Protein AF-A0A9E1XDL1-F1 (afdb_monomer_lite)

Str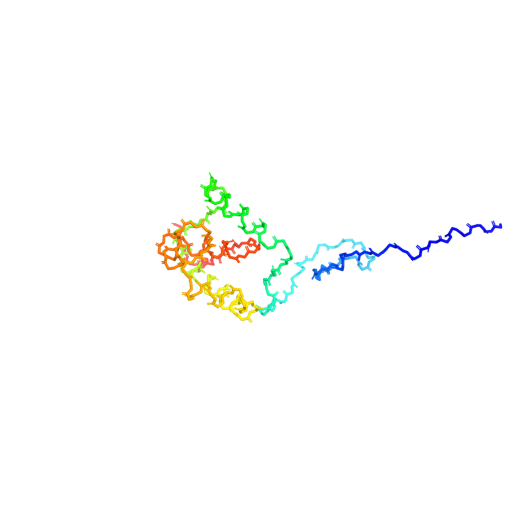ucture (mmCIF, N/CA/C/O backbone):
data_AF-A0A9E1XDL1-F1
#
_entry.id   AF-A0A9E1XDL1-F1
#
loop_
_atom_site.group_PDB
_atom_site.id
_atom_site.type_symbol
_atom_site.label_atom_id
_atom_site.label_alt_id
_atom_site.label_comp_id
_atom_site.label_asym_id
_atom_site.label_entity_id
_atom_site.label_seq_id
_atom_site.pdbx_PDB_ins_code
_atom_site.Cartn_x
_atom_site.Cartn_y
_atom_site.Cartn_z
_atom_site.occupancy
_atom_site.B_iso_or_equiv
_atom_site.auth_seq_id
_atom_site.auth_comp_id
_atom_site.auth_asym_id
_atom_site.auth_atom_id
_atom_site.pdbx_PDB_model_num
ATOM 1 N N . MET A 1 1 ? -2.626 -8.687 -61.397 1.00 35.12 1 MET A N 1
ATOM 2 C CA . MET A 1 1 ? -2.689 -7.214 -61.412 1.00 35.12 1 MET A CA 1
ATOM 3 C C . MET A 1 1 ? -3.128 -6.828 -60.012 1.00 35.12 1 MET A C 1
ATOM 5 O O . MET A 1 1 ? -4.198 -7.254 -59.605 1.00 35.12 1 MET A O 1
ATOM 9 N N . ASN A 1 2 ? -2.208 -6.250 -59.240 1.00 33.03 2 ASN A N 1
ATOM 10 C CA . ASN A 1 2 ? -2.383 -5.920 -57.826 1.00 33.03 2 ASN A CA 1
ATOM 11 C C . ASN A 1 2 ? -3.392 -4.782 -57.672 1.00 33.03 2 ASN A C 1
ATOM 13 O O . ASN A 1 2 ? -3.185 -3.734 -58.276 1.00 33.03 2 ASN A O 1
ATOM 17 N N . GLU A 1 3 ? -4.380 -4.942 -56.799 1.00 31.86 3 GLU A N 1
ATOM 18 C CA . GLU A 1 3 ? -5.026 -3.803 -56.149 1.00 31.86 3 GLU A CA 1
ATOM 19 C C . GLU A 1 3 ? -4.572 -3.793 -54.692 1.00 31.86 3 GLU A C 1
ATOM 21 O O . GLU A 1 3 ? -4.943 -4.629 -53.869 1.00 31.86 3 GLU A O 1
ATOM 26 N N . ILE A 1 4 ? -3.637 -2.883 -54.440 1.00 38.31 4 ILE A N 1
ATOM 27 C CA . ILE A 1 4 ? -3.129 -2.521 -53.127 1.00 38.31 4 ILE A CA 1
ATOM 28 C C . ILE A 1 4 ? -4.232 -1.683 -52.484 1.00 38.31 4 ILE A C 1
ATOM 30 O O . ILE A 1 4 ? -4.511 -0.579 -52.942 1.00 38.31 4 ILE A O 1
ATOM 34 N N . PHE A 1 5 ? -4.870 -2.208 -51.439 1.00 33.72 5 PHE A N 1
ATOM 35 C CA . PHE A 1 5 ? -5.639 -1.373 -50.526 1.00 33.72 5 PHE A CA 1
ATOM 36 C C . PHE A 1 5 ? -4.642 -0.500 -49.760 1.00 33.72 5 PHE A C 1
ATOM 38 O O . PHE A 1 5 ? -3.893 -0.993 -48.915 1.00 33.72 5 PHE A O 1
ATOM 45 N N . GLU A 1 6 ? -4.595 0.785 -50.106 1.00 32.31 6 GLU A N 1
ATOM 46 C CA . GLU A 1 6 ? -3.907 1.809 -49.327 1.00 32.31 6 GLU A CA 1
ATOM 47 C C . GLU A 1 6 ? -4.502 1.838 -47.916 1.00 32.31 6 GLU A C 1
ATOM 49 O O . GLU A 1 6 ? -5.644 2.240 -47.697 1.00 32.31 6 GLU A O 1
ATOM 54 N N . VAL A 1 7 ? -3.712 1.389 -46.941 1.00 37.12 7 VAL A N 1
ATOM 55 C CA . VAL A 1 7 ? -3.970 1.651 -45.527 1.00 37.12 7 VAL A CA 1
ATOM 56 C C . VAL A 1 7 ? -3.614 3.114 -45.297 1.00 37.12 7 VAL A C 1
ATOM 58 O O . VAL A 1 7 ? -2.458 3.460 -45.074 1.00 37.12 7 VAL A O 1
ATOM 61 N N . THR A 1 8 ? -4.610 3.988 -45.412 1.00 33.41 8 THR A N 1
ATOM 62 C CA . THR A 1 8 ? -4.493 5.398 -45.043 1.00 33.41 8 THR A CA 1
ATOM 63 C C . THR A 1 8 ? -4.080 5.514 -43.575 1.00 33.41 8 THR A C 1
ATOM 65 O O . THR A 1 8 ? -4.806 5.085 -42.675 1.00 33.41 8 THR A O 1
ATOM 68 N N . GLU A 1 9 ? -2.900 6.095 -43.350 1.00 44.16 9 GLU A N 1
ATOM 69 C CA . GLU A 1 9 ? -2.373 6.539 -42.059 1.00 44.16 9 GLU A CA 1
ATOM 70 C C . GLU A 1 9 ? -3.350 7.509 -41.388 1.00 44.16 9 GLU A C 1
ATOM 72 O O . GLU A 1 9 ? -3.301 8.716 -41.613 1.00 44.16 9 GLU A O 1
ATOM 77 N N . GLN A 1 10 ? -4.271 6.993 -40.579 1.00 39.75 10 GLN A N 1
ATOM 78 C CA . GLN A 1 10 ? -5.111 7.829 -39.714 1.00 39.75 10 GLN A CA 1
ATOM 79 C C . GLN A 1 10 ? -5.709 7.064 -38.532 1.00 39.75 10 GLN A C 1
ATOM 81 O O . GLN A 1 10 ? -6.708 7.482 -37.954 1.00 39.75 10 GLN A O 1
ATOM 86 N N . ASN A 1 11 ? -5.067 5.972 -38.107 1.00 33.56 11 ASN A N 1
ATOM 87 C CA . ASN A 1 11 ? -5.344 5.403 -36.794 1.00 33.56 11 ASN A CA 1
ATOM 88 C C . ASN A 1 11 ? -4.410 6.062 -35.774 1.00 33.56 11 ASN A C 1
ATOM 90 O O . ASN A 1 11 ? -3.404 5.497 -35.348 1.00 33.56 11 ASN A O 1
ATOM 94 N N . THR A 1 12 ? -4.723 7.310 -35.429 1.00 37.81 12 THR A N 1
ATOM 95 C CA . THR A 1 12 ? -4.127 7.990 -34.281 1.00 37.81 12 THR A CA 1
ATOM 96 C C . THR A 1 12 ? -4.546 7.212 -33.041 1.00 37.81 12 THR A C 1
ATOM 98 O O . THR A 1 12 ? -5.635 7.422 -32.520 1.00 37.81 12 THR A O 1
ATOM 101 N N . PHE A 1 13 ? -3.712 6.270 -32.595 1.00 39.38 13 PHE A N 1
ATOM 102 C CA . PHE A 1 13 ? -3.849 5.619 -31.297 1.00 39.38 13 PHE A CA 1
ATOM 103 C C . PHE A 1 13 ? -3.689 6.704 -30.217 1.00 39.38 13 PHE A C 1
ATOM 105 O O . PHE A 1 13 ? -2.563 7.141 -29.981 1.00 39.38 13 PHE A O 1
ATOM 112 N N . PRO A 1 14 ? -4.760 7.176 -29.546 1.00 38.50 14 PRO A N 1
ATOM 113 C CA . PRO A 1 14 ? -4.649 8.265 -28.572 1.00 38.50 14 PRO A CA 1
ATOM 114 C C . PRO A 1 14 ? -4.096 7.773 -27.227 1.00 38.50 14 PRO A C 1
ATOM 116 O O . PRO A 1 14 ? -3.862 8.563 -26.320 1.00 38.50 14 PRO A O 1
ATOM 119 N N . TYR A 1 15 ? -3.876 6.465 -27.098 1.00 45.91 15 TYR A N 1
ATOM 120 C CA . TYR A 1 15 ? -3.255 5.830 -25.951 1.00 45.91 15 TYR A CA 1
ATOM 121 C C . TYR A 1 15 ? -1.901 5.290 -26.391 1.00 45.91 15 TYR A C 1
ATOM 123 O O . TYR A 1 15 ? -1.751 4.112 -26.714 1.00 45.91 15 TYR A O 1
ATOM 131 N N . LEU A 1 16 ? -0.901 6.170 -26.409 1.00 46.22 16 LEU A N 1
ATOM 132 C CA . LEU A 1 16 ? 0.475 5.734 -26.211 1.00 46.22 16 LEU A CA 1
ATOM 133 C C . LEU A 1 16 ? 0.444 4.909 -24.918 1.00 46.22 16 LEU A C 1
ATOM 135 O O . LEU A 1 16 ? 0.101 5.474 -23.883 1.00 46.22 16 LEU A O 1
ATOM 139 N N . MET A 1 17 ? 0.659 3.589 -24.977 1.00 49.16 17 MET A N 1
ATOM 140 C CA . MET A 1 17 ? 0.620 2.751 -23.774 1.00 49.16 17 MET A CA 1
ATOM 141 C C . MET A 1 17 ? 1.572 3.372 -22.740 1.00 49.16 17 MET A C 1
ATOM 143 O O . MET A 1 17 ? 2.780 3.353 -22.972 1.00 49.16 17 MET A O 1
ATOM 147 N N . PRO A 1 18 ? 1.075 3.951 -21.627 1.00 56.53 18 PRO A N 1
ATOM 148 C CA . PRO A 1 18 ? 1.958 4.572 -20.641 1.00 56.53 18 PRO A CA 1
ATOM 149 C C . PRO A 1 18 ? 2.740 3.501 -19.871 1.00 56.53 18 PRO A C 1
ATOM 151 O O . PRO A 1 18 ? 3.730 3.794 -19.208 1.00 56.53 18 PRO A O 1
ATOM 154 N N . PHE A 1 19 ? 2.300 2.246 -19.987 1.00 55.62 19 PHE A N 1
ATOM 155 C CA . PHE A 1 19 ? 2.957 1.090 -19.423 1.00 55.62 19 PHE A CA 1
ATOM 156 C C . PHE A 1 19 ? 4.066 0.597 -20.353 1.00 55.62 19 PHE A C 1
ATOM 158 O O . PHE A 1 19 ? 3.779 0.238 -21.501 1.00 55.62 19 PHE A O 1
ATOM 165 N N . PRO A 1 20 ? 5.306 0.449 -19.856 1.00 59.06 20 PRO A N 1
ATOM 166 C CA . PRO A 1 20 ? 6.292 -0.401 -20.496 1.00 59.06 20 PRO A CA 1
ATOM 167 C C . PRO A 1 20 ? 5.858 -1.854 -20.282 1.00 59.06 20 PRO A C 1
ATOM 169 O O . PRO A 1 20 ? 6.456 -2.582 -19.495 1.00 59.06 20 PRO A O 1
ATOM 172 N N . PHE A 1 21 ? 4.780 -2.283 -20.942 1.00 56.84 21 PHE A N 1
ATOM 173 C CA . PHE A 1 21 ? 4.427 -3.690 -20.971 1.00 56.84 21 PHE A CA 1
ATOM 174 C C . PHE A 1 21 ? 5.523 -4.369 -21.789 1.00 56.84 21 PHE A C 1
ATOM 176 O O . PHE A 1 21 ? 5.668 -4.054 -22.976 1.00 56.84 21 PHE A O 1
ATOM 183 N N . PRO A 1 22 ? 6.351 -5.247 -21.197 1.00 59.75 22 PRO A N 1
ATOM 184 C CA . PRO A 1 22 ? 7.273 -6.009 -22.004 1.00 59.75 22 PRO A CA 1
ATOM 185 C C . PRO A 1 22 ? 6.414 -6.934 -22.846 1.00 59.75 22 PRO A C 1
ATOM 187 O O . PRO A 1 22 ? 5.935 -7.943 -22.342 1.00 59.75 22 PRO A O 1
ATOM 190 N N . LEU A 1 23 ? 6.171 -6.571 -24.105 1.00 60.22 23 LEU A N 1
ATOM 191 C CA . LEU A 1 23 ? 5.557 -7.487 -25.047 1.00 60.22 23 LEU A CA 1
ATOM 192 C C . LEU A 1 23 ? 6.481 -8.708 -25.090 1.00 60.22 23 LEU A C 1
ATOM 194 O O . LEU A 1 23 ? 7.615 -8.590 -25.558 1.00 60.22 23 LEU A O 1
ATOM 198 N N . PRO A 1 24 ? 6.047 -9.873 -24.576 1.00 58.06 24 PRO A N 1
ATOM 199 C CA . PRO A 1 24 ? 6.888 -11.065 -24.533 1.00 58.06 24 PRO A CA 1
ATOM 200 C C . PRO A 1 24 ? 7.043 -11.681 -25.931 1.00 58.06 24 PRO A C 1
ATOM 202 O O . PRO A 1 24 ? 7.628 -12.747 -26.087 1.00 58.06 24 PRO A O 1
ATOM 205 N N . PHE A 1 25 ? 6.477 -11.029 -26.947 1.00 60.19 25 PHE A N 1
ATOM 206 C CA . PHE A 1 25 ? 6.438 -11.477 -28.320 1.00 60.19 25 PHE A CA 1
ATOM 207 C C . PHE A 1 25 ? 7.722 -11.051 -29.029 1.00 60.19 25 PHE A C 1
ATOM 209 O O . PHE 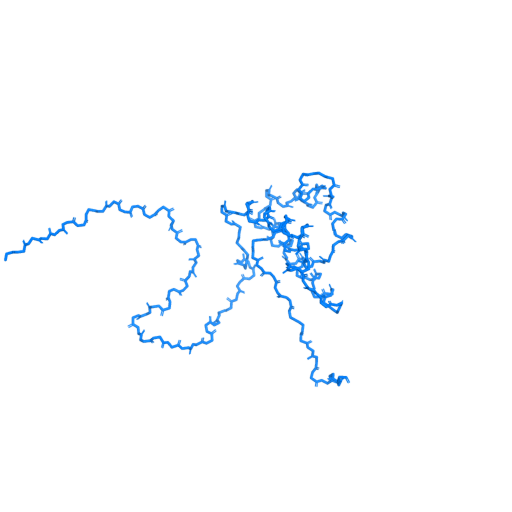A 1 25 ? 7.757 -10.077 -29.772 1.00 60.19 25 PHE A O 1
ATOM 216 N N . ASP A 1 26 ? 8.784 -11.823 -28.820 1.00 67.38 26 ASP A N 1
ATOM 217 C CA . ASP A 1 26 ? 10.005 -11.779 -29.632 1.00 67.38 26 ASP A CA 1
ATOM 218 C C . ASP A 1 26 ? 9.872 -12.604 -30.933 1.00 67.38 26 ASP A C 1
ATOM 220 O O . ASP A 1 26 ? 10.867 -12.930 -31.582 1.00 67.38 26 ASP A O 1
ATOM 224 N N . GLY A 1 27 ? 8.639 -12.979 -31.299 1.00 69.00 27 GLY A N 1
ATOM 225 C CA . GLY A 1 27 ? 8.323 -13.841 -32.439 1.00 69.00 27 GLY A CA 1
ATOM 226 C C . GLY A 1 27 ? 8.622 -15.327 -32.214 1.00 69.00 27 GLY A C 1
ATOM 227 O O . GLY A 1 27 ? 8.437 -16.121 -33.137 1.00 69.00 27 GLY A O 1
ATOM 228 N N . LYS A 1 28 ? 9.075 -15.734 -31.020 1.00 69.69 28 LYS A N 1
ATOM 229 C CA . LYS A 1 28 ? 9.362 -17.138 -30.693 1.00 69.69 28 LYS A CA 1
ATOM 230 C C . LYS A 1 28 ? 8.172 -17.813 -29.997 1.00 69.69 28 LYS A C 1
ATOM 232 O O . LYS A 1 28 ? 7.304 -17.132 -29.447 1.00 69.69 28 LYS A O 1
ATOM 237 N N . PRO A 1 29 ? 8.118 -19.162 -29.986 1.00 74.19 29 PRO A N 1
ATOM 238 C CA . PRO A 1 29 ? 7.139 -19.893 -29.188 1.00 74.19 29 PRO A CA 1
ATOM 239 C C . PRO A 1 29 ? 7.208 -19.461 -27.721 1.00 74.19 29 PRO A C 1
ATOM 241 O O . PRO A 1 29 ? 8.305 -19.322 -27.176 1.00 74.19 29 PRO A O 1
ATOM 244 N N . HIS A 1 30 ? 6.045 -19.277 -27.095 1.00 73.38 30 HIS A N 1
ATOM 245 C CA . HIS A 1 30 ? 5.935 -18.875 -25.695 1.00 73.38 30 HIS A CA 1
ATOM 246 C C . HIS A 1 30 ? 6.736 -19.812 -24.775 1.00 73.38 30 HIS A C 1
ATOM 248 O O . HIS A 1 30 ? 6.659 -21.037 -24.898 1.00 73.38 30 HIS A O 1
ATOM 254 N N . ARG A 1 31 ? 7.501 -19.234 -23.842 1.00 72.25 31 ARG A N 1
ATOM 255 C CA . ARG A 1 31 ? 8.268 -19.963 -22.825 1.00 72.25 31 ARG A CA 1
ATOM 256 C C . ARG A 1 31 ? 7.978 -19.376 -21.455 1.00 72.25 31 ARG A C 1
ATOM 258 O O . ARG A 1 31 ? 8.098 -18.167 -21.266 1.00 72.25 31 ARG A O 1
ATOM 265 N N . TRP A 1 32 ? 7.679 -20.247 -20.498 1.00 75.69 32 TRP A N 1
ATOM 266 C CA . TRP A 1 32 ? 7.625 -19.868 -19.094 1.00 75.69 32 TRP A CA 1
ATOM 267 C C . TRP A 1 32 ? 9.029 -19.475 -18.640 1.00 75.69 32 TRP A C 1
ATOM 269 O O . TRP A 1 32 ? 9.970 -20.265 -18.702 1.00 75.69 32 TRP A O 1
ATOM 279 N N . THR A 1 33 ? 9.173 -18.228 -18.219 1.00 78.75 33 THR A N 1
ATOM 280 C CA . THR A 1 33 ? 10.368 -17.720 -17.547 1.00 78.75 33 THR A CA 1
ATOM 281 C C . THR A 1 33 ? 9.904 -17.013 -16.285 1.00 78.75 33 THR A C 1
ATOM 283 O O . THR A 1 33 ? 8.752 -16.588 -16.216 1.00 78.75 33 THR A O 1
ATOM 286 N N . MET A 1 34 ? 10.786 -16.852 -15.297 1.00 80.19 34 MET A N 1
ATOM 287 C CA . MET A 1 34 ? 10.436 -16.112 -14.079 1.00 80.19 34 MET A CA 1
ATOM 288 C C . MET A 1 34 ? 10.009 -14.665 -14.377 1.00 80.19 34 MET A C 1
ATOM 290 O O . MET A 1 34 ? 9.290 -14.071 -13.585 1.00 80.19 34 MET A O 1
ATOM 294 N N . GLY A 1 35 ? 10.449 -14.086 -15.504 1.00 76.94 35 GLY A N 1
ATOM 295 C CA . GLY A 1 35 ? 10.019 -12.754 -15.944 1.00 76.94 35 GLY A CA 1
ATOM 296 C C . GLY A 1 35 ? 10.430 -11.604 -15.016 1.00 76.94 35 GLY A C 1
ATOM 297 O O . GLY A 1 35 ? 9.965 -10.483 -15.202 1.00 76.94 35 GLY A O 1
ATOM 298 N N . LEU A 1 36 ? 11.297 -11.862 -14.033 1.00 83.25 36 LEU A N 1
ATOM 299 C CA . LEU A 1 36 ? 11.694 -10.895 -13.014 1.00 83.25 36 LEU A CA 1
ATOM 300 C C . LEU A 1 36 ? 12.709 -9.889 -13.562 1.00 83.25 36 LEU A C 1
ATOM 302 O O . LEU A 1 36 ? 13.642 -10.243 -14.286 1.00 83.25 36 LEU A O 1
ATOM 306 N N . ARG A 1 37 ? 12.548 -8.628 -13.164 1.00 82.00 37 ARG A N 1
ATOM 307 C CA . ARG A 1 37 ? 13.528 -7.556 -13.359 1.00 82.00 37 ARG A CA 1
ATOM 308 C C . ARG A 1 37 ? 13.643 -6.749 -12.069 1.00 82.00 37 ARG A C 1
ATOM 310 O O . ARG A 1 37 ? 12.649 -6.651 -11.351 1.00 82.00 37 ARG A O 1
ATOM 317 N N . PRO A 1 38 ? 14.812 -6.157 -11.778 1.00 87.75 38 PRO A N 1
ATOM 318 C CA . PRO A 1 38 ? 14.943 -5.235 -10.659 1.00 87.75 38 PRO A CA 1
ATOM 319 C C . PRO A 1 38 ? 13.924 -4.096 -10.771 1.00 87.75 38 PRO A C 1
ATOM 321 O O . PRO A 1 38 ? 13.810 -3.463 -11.823 1.00 87.75 38 PRO A O 1
ATOM 324 N N . LEU A 1 39 ? 13.193 -3.842 -9.687 1.00 86.88 39 LEU A N 1
ATOM 325 C CA . LEU A 1 39 ? 12.268 -2.720 -9.581 1.00 86.88 39 LEU A CA 1
ATOM 326 C C . LEU A 1 39 ? 13.032 -1.486 -9.097 1.00 86.88 39 LEU A C 1
ATOM 328 O O . LEU A 1 39 ? 13.654 -1.511 -8.036 1.00 86.88 39 LEU A O 1
ATOM 332 N N . ALA A 1 40 ? 12.972 -0.394 -9.855 1.00 88.00 40 ALA A N 1
ATOM 333 C CA . ALA A 1 40 ? 13.479 0.889 -9.389 1.00 88.00 40 ALA A CA 1
ATOM 334 C C . ALA A 1 40 ? 12.411 1.542 -8.500 1.00 88.00 40 ALA A C 1
ATOM 336 O O . ALA A 1 40 ? 11.352 1.916 -9.001 1.00 88.00 40 ALA A O 1
ATOM 337 N N . LEU A 1 41 ? 12.680 1.704 -7.198 1.00 85.88 41 LEU A N 1
ATOM 338 C CA . LEU A 1 41 ? 11.724 2.298 -6.241 1.00 85.88 41 LEU A CA 1
ATOM 339 C C . LEU A 1 41 ? 11.296 3.721 -6.621 1.00 85.88 41 LEU A C 1
ATOM 341 O O . LEU A 1 41 ? 10.210 4.175 -6.287 1.00 85.88 41 LEU A O 1
ATOM 345 N N . GLU A 1 42 ? 12.122 4.427 -7.384 1.00 87.06 42 GLU A N 1
ATOM 346 C CA . GLU A 1 42 ? 11.758 5.718 -7.956 1.00 87.06 42 GLU A CA 1
ATOM 347 C C . GLU A 1 42 ? 10.643 5.650 -9.005 1.00 87.06 42 GLU A C 1
ATOM 349 O O . GLU A 1 42 ? 10.112 6.698 -9.341 1.00 87.06 42 GLU A O 1
ATOM 354 N N . ASN A 1 43 ? 10.254 4.479 -9.513 1.00 85.38 43 ASN A N 1
ATOM 355 C CA . ASN A 1 43 ? 9.198 4.315 -10.520 1.00 85.38 43 ASN A CA 1
ATOM 356 C C . ASN A 1 43 ? 8.274 3.121 -10.205 1.00 85.38 43 ASN A C 1
ATOM 358 O O . ASN A 1 43 ? 7.735 2.510 -11.122 1.00 85.38 43 ASN A O 1
ATOM 362 N N . TRP A 1 44 ? 8.138 2.753 -8.926 1.00 88.69 44 TRP A N 1
ATOM 363 C CA . TRP A 1 44 ? 7.370 1.573 -8.508 1.00 88.69 44 TRP A CA 1
ATOM 364 C C . TRP A 1 44 ? 5.844 1.749 -8.469 1.00 88.69 44 TRP A C 1
ATOM 366 O O . TRP A 1 44 ? 5.140 0.748 -8.528 1.00 88.69 44 TRP A O 1
ATOM 376 N N . LEU A 1 45 ? 5.344 2.987 -8.380 1.00 91.38 45 LEU A N 1
ATOM 377 C CA . LEU A 1 45 ? 3.914 3.317 -8.352 1.00 91.38 45 LEU A CA 1
ATOM 378 C C . LEU A 1 45 ? 3.596 4.317 -9.465 1.00 91.38 45 LEU A C 1
ATOM 380 O O . LEU A 1 45 ? 4.404 5.208 -9.758 1.00 91.38 45 LEU A O 1
ATOM 384 N N . TRP A 1 46 ? 2.408 4.200 -10.048 1.00 88.06 46 TRP A N 1
ATOM 385 C CA . TRP A 1 46 ? 1.948 5.008 -11.167 1.00 88.06 46 TRP A CA 1
ATOM 386 C C . TRP A 1 46 ? 0.585 5.621 -10.880 1.00 88.06 46 TRP A C 1
ATOM 388 O O . TRP A 1 46 ? -0.407 4.932 -10.672 1.00 88.06 46 TRP A O 1
ATOM 398 N N . LEU A 1 47 ? 0.536 6.951 -10.929 1.00 88.81 47 LEU A N 1
ATOM 399 C CA . LEU A 1 47 ? -0.704 7.703 -10.820 1.00 88.81 47 LEU A CA 1
ATOM 400 C C . LEU A 1 47 ? -1.096 8.184 -12.218 1.00 88.81 47 LEU A C 1
ATOM 402 O O . LEU A 1 47 ? -0.546 9.166 -12.721 1.00 88.81 47 LEU A O 1
ATOM 406 N N . ASP A 1 48 ? -2.001 7.457 -12.868 1.00 88.38 48 ASP A N 1
ATOM 407 C CA . ASP A 1 48 ? -2.472 7.771 -14.216 1.00 88.38 48 ASP A CA 1
ATOM 408 C C . ASP A 1 48 ? -3.726 8.669 -14.198 1.00 88.38 48 ASP A C 1
ATOM 410 O O . ASP A 1 48 ? -4.240 9.076 -13.153 1.00 88.38 48 ASP A O 1
ATOM 414 N N . GLY A 1 49 ? -4.251 8.994 -15.384 1.00 89.00 49 GLY A N 1
ATOM 415 C CA . GLY A 1 49 ? -5.448 9.834 -15.518 1.00 89.00 49 GLY A CA 1
ATOM 416 C C . GLY A 1 49 ? -6.730 9.245 -14.907 1.00 89.00 49 GLY A C 1
ATOM 417 O O . GLY A 1 49 ? -7.751 9.930 -14.874 1.00 89.00 49 GLY A O 1
ATOM 418 N N . ARG A 1 50 ? -6.712 7.992 -14.436 1.00 91.12 50 ARG A N 1
ATOM 419 C CA . ARG A 1 50 ? -7.838 7.317 -13.775 1.00 91.12 50 ARG A CA 1
ATOM 420 C C . ARG A 1 50 ? -7.704 7.285 -12.256 1.00 91.12 50 ARG A C 1
ATOM 422 O O . ARG A 1 50 ? -8.658 6.854 -11.606 1.00 91.12 50 ARG A O 1
ATOM 429 N N . TYR A 1 51 ? -6.603 7.796 -11.701 1.00 90.25 51 TYR A N 1
ATOM 430 C CA . TYR A 1 51 ? -6.317 7.787 -10.267 1.00 90.25 51 TYR A CA 1
ATOM 431 C C . TYR A 1 51 ? -7.516 8.185 -9.409 1.00 90.25 51 TYR A C 1
ATOM 433 O O . TYR A 1 51 ? -7.939 7.430 -8.537 1.00 90.25 51 TYR A O 1
ATOM 441 N N . ASP A 1 52 ? -8.106 9.349 -9.684 1.00 89.12 52 ASP A N 1
ATOM 442 C CA . ASP A 1 52 ? -9.194 9.896 -8.872 1.00 89.12 52 ASP A CA 1
ATOM 443 C C . ASP A 1 52 ? -10.409 8.972 -8.823 1.00 89.12 52 ASP A C 1
ATOM 445 O O . ASP A 1 52 ? -11.018 8.783 -7.770 1.00 89.12 52 ASP A O 1
ATOM 449 N N . LYS A 1 53 ? -10.734 8.357 -9.961 1.00 92.75 53 LYS A N 1
ATOM 450 C CA . LYS A 1 53 ? -11.870 7.450 -10.094 1.00 92.75 53 LYS A CA 1
ATOM 451 C C . LYS A 1 53 ? -11.606 6.123 -9.384 1.00 92.75 53 LYS A C 1
ATOM 453 O O . LYS A 1 53 ? -12.475 5.634 -8.667 1.00 92.75 53 LYS A O 1
ATOM 458 N N . GLU A 1 54 ? -10.431 5.538 -9.592 1.00 93.38 54 GLU A N 1
ATOM 459 C CA . GLU A 1 54 ? -10.084 4.219 -9.054 1.00 93.38 54 GLU A CA 1
ATOM 460 C C . GLU A 1 54 ? -9.877 4.271 -7.534 1.00 93.38 54 GLU A C 1
ATOM 462 O O . GLU A 1 54 ? -10.420 3.439 -6.806 1.00 93.38 54 GLU A O 1
ATOM 467 N N . VAL A 1 55 ? -9.210 5.311 -7.027 1.00 91.12 55 VAL A N 1
ATOM 468 C CA . VAL A 1 55 ? -9.035 5.517 -5.584 1.00 91.12 55 VAL A CA 1
ATOM 469 C C . VAL A 1 55 ? -10.364 5.841 -4.894 1.00 91.12 55 VAL A C 1
ATOM 471 O O . VAL A 1 55 ? -10.613 5.345 -3.792 1.00 91.12 55 VAL A O 1
ATOM 474 N N . ALA A 1 56 ? -11.252 6.626 -5.517 1.00 90.19 56 ALA A N 1
ATOM 475 C CA . ALA A 1 56 ? -12.595 6.860 -4.980 1.00 90.19 56 ALA A CA 1
ATOM 476 C C . ALA A 1 56 ? -13.405 5.559 -4.882 1.00 90.19 56 ALA A C 1
ATOM 478 O O . ALA A 1 56 ? -13.981 5.282 -3.829 1.00 90.19 56 ALA A O 1
ATOM 479 N N . LEU A 1 57 ? -13.379 4.729 -5.931 1.00 94.06 57 LEU A N 1
ATOM 480 C CA . LEU A 1 57 ? -14.044 3.426 -5.934 1.00 94.06 57 LEU A CA 1
ATOM 481 C C . LEU A 1 57 ? -13.486 2.502 -4.845 1.00 94.06 57 LEU A C 1
ATOM 483 O O . LEU A 1 57 ? -14.252 1.904 -4.096 1.00 94.06 57 LEU A O 1
ATOM 487 N N . ARG A 1 58 ? -12.159 2.413 -4.695 1.00 92.56 58 ARG A N 1
ATOM 488 C CA . ARG A 1 58 ? -11.549 1.616 -3.620 1.00 92.56 58 ARG A CA 1
ATOM 489 C C . ARG A 1 58 ? -12.002 2.092 -2.240 1.00 92.56 58 ARG A C 1
ATOM 491 O O . ARG A 1 58 ? -12.289 1.271 -1.374 1.00 92.56 58 ARG A O 1
ATOM 498 N N . ARG A 1 59 ? -12.089 3.406 -2.018 1.00 91.00 59 ARG A N 1
ATOM 499 C CA . ARG A 1 59 ? -12.551 3.971 -0.737 1.00 91.00 59 ARG A CA 1
ATOM 500 C C . ARG A 1 59 ? -14.008 3.635 -0.441 1.00 91.00 59 ARG A C 1
ATOM 502 O O . ARG A 1 59 ? -14.315 3.384 0.722 1.00 91.00 59 ARG A O 1
ATOM 509 N N . GLU A 1 60 ? -14.861 3.624 -1.461 1.00 92.12 60 GLU A N 1
ATOM 510 C CA . GLU A 1 60 ? -16.250 3.170 -1.363 1.00 92.12 60 GLU A CA 1
ATOM 511 C C . GLU A 1 60 ? -16.328 1.671 -1.050 1.00 92.12 60 GLU A C 1
ATOM 513 O O . GLU A 1 60 ? -17.019 1.259 -0.122 1.00 92.12 60 GLU A O 1
ATOM 518 N N . LEU A 1 61 ? -15.560 0.839 -1.753 1.00 94.50 61 LEU A N 1
ATOM 519 C CA . LEU A 1 61 ? -15.533 -0.598 -1.488 1.00 94.50 61 LEU A CA 1
ATOM 520 C C . LEU A 1 61 ? -15.013 -0.908 -0.079 1.00 94.50 61 LEU A C 1
ATOM 522 O O . LEU A 1 61 ? -15.579 -1.751 0.606 1.00 94.50 61 LEU A O 1
ATOM 526 N N . LEU A 1 62 ? -14.004 -0.183 0.405 1.00 91.12 62 LEU A N 1
ATOM 527 C CA . LEU A 1 62 ? -13.515 -0.319 1.778 1.00 91.12 62 LEU A CA 1
ATOM 528 C C . LEU A 1 62 ? -14.518 0.164 2.837 1.00 91.12 62 LEU A C 1
ATOM 530 O O . LEU A 1 62 ? -14.377 -0.215 3.996 1.00 91.12 62 LEU A O 1
ATOM 534 N N . SER A 1 63 ? -15.493 1.013 2.492 1.00 89.62 63 SER A N 1
ATOM 535 C CA . SER A 1 63 ? -16.546 1.414 3.435 1.00 89.62 63 SER A CA 1
ATOM 536 C C . SER A 1 63 ? -17.722 0.436 3.446 1.00 89.62 63 SER A C 1
ATOM 538 O O . SER A 1 63 ? -18.321 0.229 4.497 1.00 89.62 63 SER A O 1
ATOM 540 N N . GLN A 1 64 ? -18.037 -0.183 2.305 1.00 93.62 64 GLN A N 1
ATOM 541 C CA . GLN A 1 64 ? -19.186 -1.084 2.160 1.00 93.62 64 GLN A CA 1
ATOM 542 C C . GLN A 1 64 ? -18.837 -2.564 2.373 1.00 93.62 64 GLN A C 1
ATOM 544 O O . GLN A 1 64 ? -19.661 -3.327 2.868 1.00 93.62 64 GLN A O 1
ATOM 549 N N . ARG A 1 65 ? -17.638 -2.985 1.962 1.00 94.75 65 ARG A N 1
ATOM 550 C CA . ARG A 1 65 ? -17.203 -4.389 1.846 1.00 94.75 65 ARG A CA 1
ATOM 551 C C . ARG A 1 65 ? -15.765 -4.558 2.335 1.00 94.75 65 ARG A C 1
ATOM 553 O O . ARG A 1 65 ? -14.940 -5.191 1.679 1.00 94.75 65 ARG A O 1
ATOM 560 N N . ARG A 1 66 ? -15.447 -3.954 3.485 1.00 93.38 66 ARG A N 1
ATOM 561 C CA . ARG A 1 66 ? -14.078 -3.889 4.019 1.00 93.38 66 ARG A CA 1
ATOM 562 C C . ARG A 1 66 ? -13.395 -5.256 4.071 1.00 93.38 66 ARG A C 1
ATOM 564 O O . ARG A 1 66 ? -12.269 -5.368 3.603 1.00 93.38 66 ARG A O 1
ATOM 571 N N . ASP A 1 67 ? -14.090 -6.273 4.571 1.00 94.31 67 ASP A N 1
ATOM 572 C CA . ASP A 1 67 ? -13.524 -7.612 4.785 1.00 94.31 67 ASP A CA 1
ATOM 573 C C . ASP A 1 67 ? -13.212 -8.357 3.477 1.00 94.31 67 ASP A C 1
ATOM 575 O O . ASP A 1 67 ? -12.439 -9.311 3.472 1.00 94.31 67 ASP A O 1
ATOM 579 N N . GLU A 1 68 ? -13.776 -7.921 2.351 1.00 95.31 68 GLU A N 1
ATOM 580 C CA . GLU A 1 68 ? -13.485 -8.493 1.033 1.00 95.31 68 GLU A CA 1
ATOM 581 C C . GLU A 1 68 ? -12.306 -7.803 0.339 1.00 95.31 68 GLU A C 1
ATOM 583 O O . GLU A 1 68 ? -11.680 -8.378 -0.547 1.00 95.31 68 GLU A O 1
ATOM 588 N N . VAL A 1 69 ? -12.014 -6.560 0.725 1.00 94.50 69 VAL A N 1
ATOM 589 C CA . VAL A 1 69 ? -11.008 -5.709 0.073 1.00 94.50 69 VAL A CA 1
ATOM 590 C C . VAL A 1 69 ? -9.725 -5.633 0.893 1.00 94.50 69 VAL A C 1
ATOM 592 O O . VAL A 1 69 ? -8.648 -5.423 0.342 1.00 94.50 69 VAL A O 1
ATOM 595 N N . PHE A 1 70 ? -9.826 -5.784 2.212 1.00 96.31 70 PHE A N 1
ATOM 596 C CA . PHE A 1 70 ? -8.707 -5.649 3.124 1.00 96.31 70 PHE A CA 1
ATOM 597 C C . PHE A 1 70 ? -8.641 -6.827 4.093 1.00 96.31 70 PHE A C 1
ATOM 599 O O . PHE A 1 70 ? -9.583 -7.103 4.833 1.00 96.31 70 PHE A O 1
ATOM 606 N N . GLN A 1 71 ? -7.478 -7.472 4.117 1.00 96.00 71 GLN A N 1
ATOM 607 C CA . GLN A 1 71 ? -7.123 -8.527 5.055 1.00 96.00 71 GLN A CA 1
ATOM 608 C C . GLN A 1 71 ? -5.693 -8.289 5.537 1.00 96.00 71 GLN A C 1
ATOM 610 O O . GLN A 1 71 ? -4.823 -7.906 4.753 1.00 96.00 71 GLN A O 1
ATOM 615 N N . ALA A 1 72 ? -5.455 -8.502 6.828 1.00 95.19 72 ALA A N 1
ATOM 616 C CA . ALA A 1 72 ? -4.126 -8.440 7.421 1.00 95.19 72 ALA A CA 1
ATOM 617 C C . ALA A 1 72 ? -4.060 -9.333 8.660 1.00 95.19 72 ALA A C 1
ATOM 619 O O . ALA A 1 72 ? -4.982 -9.335 9.478 1.00 95.19 72 ALA A O 1
ATOM 620 N N . CYS A 1 73 ? -2.952 -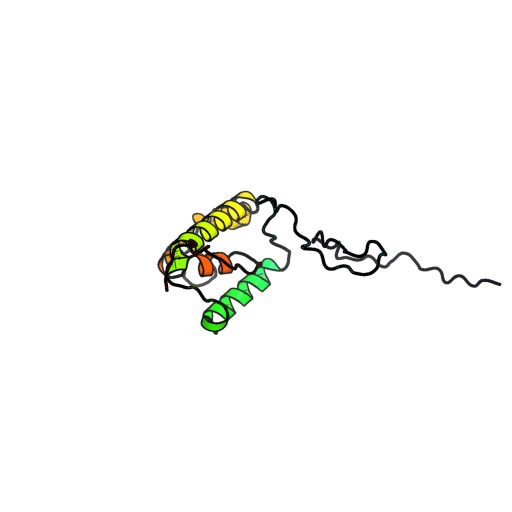10.055 8.806 1.00 93.38 73 CYS A N 1
ATOM 621 C CA . CYS A 1 73 ? -2.628 -10.749 10.047 1.00 93.38 73 CYS A CA 1
ATOM 622 C C . CYS A 1 73 ? -2.143 -9.730 11.099 1.00 93.38 73 CYS A C 1
ATOM 624 O O . CYS A 1 73 ? -1.500 -8.746 10.718 1.00 93.38 73 CYS A O 1
ATOM 626 N N . PRO A 1 74 ? -2.402 -9.935 12.404 1.00 88.62 74 PRO A N 1
ATOM 627 C CA . PRO A 1 74 ? -1.954 -9.019 13.462 1.00 88.62 74 PRO A CA 1
ATOM 628 C C . PRO A 1 74 ? -0.445 -8.723 13.446 1.00 88.62 74 PRO A C 1
ATOM 630 O O . PRO A 1 74 ? -0.015 -7.610 13.750 1.00 88.62 74 PRO A O 1
ATOM 633 N N . GLU A 1 75 ? 0.362 -9.702 13.050 1.00 90.75 75 GLU A N 1
ATOM 634 C CA . GLU A 1 75 ? 1.821 -9.632 12.970 1.00 90.75 75 GLU A CA 1
ATOM 635 C C . GLU A 1 75 ? 2.297 -8.682 11.860 1.00 90.75 75 GLU A C 1
ATOM 637 O O . GLU A 1 75 ? 3.396 -8.133 11.936 1.00 90.75 75 GLU A O 1
ATOM 642 N N . ALA A 1 76 ? 1.454 -8.424 10.853 1.00 92.12 76 ALA A N 1
ATOM 643 C CA . ALA A 1 76 ? 1.800 -7.609 9.692 1.00 92.12 76 ALA A CA 1
ATOM 644 C C . ALA A 1 76 ? 1.874 -6.104 9.998 1.00 92.12 76 ALA A C 1
ATOM 646 O O . ALA A 1 76 ? 2.244 -5.328 9.115 1.00 92.12 76 ALA A O 1
ATOM 647 N N . GLN A 1 77 ? 1.534 -5.666 11.215 1.00 93.19 77 GLN A N 1
ATOM 648 C CA . GLN A 1 77 ? 1.460 -4.250 11.585 1.00 93.19 77 GLN A CA 1
ATOM 649 C C . GLN A 1 77 ? 2.781 -3.503 11.330 1.00 93.19 77 GLN A C 1
ATOM 651 O O . GLN A 1 77 ? 2.769 -2.393 10.788 1.00 93.19 77 GLN A O 1
ATOM 656 N N . ALA A 1 78 ? 3.919 -4.103 11.694 1.00 93.12 78 ALA A N 1
ATOM 657 C CA . ALA A 1 78 ? 5.233 -3.481 11.530 1.00 93.12 78 ALA A CA 1
ATOM 658 C C . ALA A 1 78 ? 5.597 -3.326 10.045 1.00 93.12 78 ALA A C 1
ATOM 660 O O . ALA A 1 78 ? 5.826 -2.210 9.582 1.00 93.12 78 ALA A O 1
ATOM 661 N N . ALA A 1 79 ? 5.536 -4.421 9.281 1.00 94.81 79 ALA A N 1
ATOM 662 C CA . ALA A 1 79 ? 5.808 -4.413 7.843 1.00 94.81 79 ALA A CA 1
ATOM 663 C C . ALA A 1 79 ? 4.850 -3.482 7.075 1.00 94.81 79 ALA A C 1
ATOM 665 O O . ALA A 1 79 ? 5.239 -2.766 6.157 1.00 94.81 79 ALA A O 1
ATOM 666 N N . SER A 1 80 ? 3.586 -3.426 7.491 1.00 95.69 80 SER A N 1
ATOM 667 C CA . SER A 1 80 ? 2.585 -2.534 6.900 1.00 95.69 80 SER A CA 1
ATOM 668 C C . SER A 1 80 ? 2.869 -1.058 7.167 1.00 95.69 80 SER A C 1
ATOM 670 O O . SER A 1 80 ? 2.547 -0.214 6.332 1.00 95.69 80 SER A O 1
ATOM 672 N N . THR A 1 81 ? 3.453 -0.739 8.324 1.00 93.94 81 THR A N 1
ATOM 673 C CA . THR A 1 81 ? 3.867 0.629 8.662 1.00 93.94 81 THR A CA 1
ATOM 674 C C . THR A 1 81 ? 5.008 1.074 7.755 1.00 93.94 81 THR A C 1
ATOM 676 O O . THR A 1 81 ? 4.928 2.152 7.173 1.00 93.94 81 THR A O 1
ATOM 679 N N . GLU A 1 82 ? 6.006 0.214 7.545 1.00 94.69 82 GLU A N 1
ATOM 680 C CA . GLU A 1 82 ? 7.110 0.481 6.616 1.00 94.69 82 GLU A CA 1
ATOM 681 C C . GLU A 1 82 ? 6.600 0.731 5.188 1.00 94.69 82 GLU A C 1
ATOM 683 O O . GLU A 1 82 ? 6.987 1.702 4.537 1.00 94.69 82 GLU A O 1
ATOM 688 N N . VAL A 1 83 ? 5.658 -0.089 4.711 1.00 94.88 83 VAL A N 1
ATOM 689 C CA . VAL A 1 83 ? 5.048 0.104 3.386 1.00 94.88 83 VAL A CA 1
ATOM 690 C C . VAL A 1 83 ? 4.313 1.440 3.290 1.00 94.88 83 VAL A C 1
ATOM 692 O O . VAL A 1 83 ? 4.464 2.145 2.291 1.00 94.88 83 VAL A O 1
ATOM 695 N N . LEU A 1 84 ? 3.546 1.821 4.315 1.00 93.44 84 LEU A N 1
ATOM 696 C CA . LEU A 1 84 ? 2.882 3.124 4.347 1.00 93.44 84 LEU A CA 1
ATOM 697 C C . LEU A 1 84 ? 3.898 4.273 4.262 1.00 93.44 84 LEU A C 1
ATOM 699 O O . LEU A 1 84 ? 3.688 5.212 3.496 1.00 93.44 84 LEU A O 1
ATOM 703 N N . GLU A 1 85 ? 5.000 4.199 5.006 1.00 91.62 85 GLU A N 1
ATOM 704 C CA . GLU A 1 85 ? 6.059 5.213 4.970 1.00 91.62 85 GLU A CA 1
ATOM 705 C C . GLU A 1 85 ? 6.696 5.328 3.581 1.00 91.62 85 GLU A C 1
ATOM 707 O O . GLU A 1 85 ? 6.826 6.437 3.055 1.00 91.62 85 GLU A O 1
ATOM 712 N N . LEU A 1 86 ? 7.019 4.199 2.942 1.00 93.31 86 LEU A N 1
ATOM 713 C CA . LEU A 1 86 ? 7.562 4.175 1.580 1.00 93.31 86 LEU A CA 1
ATOM 714 C C . LEU A 1 86 ? 6.603 4.811 0.569 1.00 93.31 86 LEU A C 1
ATOM 716 O O . LEU A 1 86 ? 7.028 5.593 -0.286 1.00 93.31 86 LEU A O 1
ATOM 720 N N . VAL A 1 87 ? 5.307 4.506 0.677 1.00 92.69 87 VAL A N 1
ATOM 721 C CA . VAL A 1 87 ? 4.263 5.089 -0.173 1.00 92.69 87 VAL A CA 1
ATOM 722 C C . VAL A 1 87 ? 4.196 6.603 0.021 1.00 92.69 87 VAL A C 1
ATOM 724 O O . VAL A 1 87 ? 4.233 7.341 -0.962 1.00 92.69 87 VAL A O 1
ATOM 727 N N . LEU A 1 88 ? 4.158 7.091 1.263 1.00 89.31 88 LEU A N 1
ATOM 728 C CA . LEU A 1 88 ? 4.096 8.528 1.548 1.00 89.31 88 LEU A CA 1
ATOM 729 C C . LEU A 1 88 ? 5.320 9.268 1.003 1.00 89.31 88 LEU A C 1
ATOM 731 O O . LEU A 1 88 ? 5.167 10.268 0.302 1.00 89.31 88 LEU A O 1
ATOM 735 N N . VAL A 1 89 ? 6.524 8.744 1.253 1.00 90.06 89 VAL A N 1
ATOM 736 C CA . VAL A 1 89 ? 7.777 9.321 0.742 1.00 90.06 89 VAL A CA 1
ATOM 737 C C . VAL A 1 89 ? 7.776 9.367 -0.787 1.00 90.06 89 VAL A C 1
ATOM 739 O O . VAL A 1 89 ? 8.182 10.369 -1.381 1.00 90.06 89 VAL A O 1
ATOM 742 N N . PHE A 1 90 ? 7.304 8.305 -1.443 1.00 92.12 90 PHE A N 1
ATOM 743 C CA . PHE A 1 90 ? 7.209 8.271 -2.898 1.00 92.12 90 PHE A CA 1
ATOM 744 C C . PHE A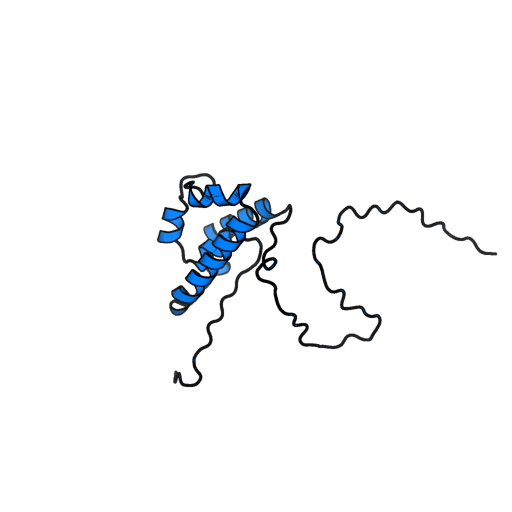 1 90 ? 6.232 9.323 -3.434 1.00 92.12 90 PHE A C 1
ATOM 746 O O . PHE A 1 90 ? 6.588 10.092 -4.331 1.00 92.12 90 PHE A O 1
ATOM 753 N N . LEU A 1 91 ? 5.018 9.375 -2.880 1.00 89.75 91 LEU A N 1
ATOM 754 C CA . LEU A 1 91 ? 3.955 10.273 -3.328 1.00 89.75 91 LEU A CA 1
ATOM 755 C C . LEU A 1 91 ? 4.329 11.744 -3.116 1.00 89.75 91 LEU A C 1
ATOM 757 O O . LEU A 1 91 ? 4.133 12.558 -4.016 1.00 89.75 91 LEU A O 1
ATOM 761 N N . GLU A 1 92 ? 4.942 12.081 -1.979 1.00 86.88 92 GLU A N 1
ATOM 762 C CA . GLU A 1 92 ? 5.451 13.429 -1.698 1.00 86.88 92 GLU A CA 1
ATOM 763 C C . GLU A 1 92 ? 6.550 13.848 -2.684 1.00 86.88 92 GLU A C 1
ATOM 765 O O . GLU A 1 92 ? 6.586 14.999 -3.123 1.00 86.88 92 GLU A O 1
ATOM 770 N N . LYS A 1 93 ? 7.437 12.919 -3.060 1.00 89.06 93 LYS A N 1
ATOM 771 C CA . LYS A 1 93 ? 8.541 13.192 -3.988 1.00 89.06 93 LYS A CA 1
ATOM 772 C C . LYS A 1 93 ? 8.077 13.318 -5.441 1.00 89.06 93 LYS A C 1
ATOM 774 O O . LYS A 1 93 ? 8.635 14.126 -6.181 1.00 89.06 93 LYS A O 1
ATOM 779 N N . LYS A 1 94 ? 7.121 12.491 -5.874 1.00 89.56 94 LYS A N 1
ATOM 780 C CA . LYS A 1 94 ? 6.698 12.392 -7.284 1.00 89.56 94 LYS A CA 1
ATOM 781 C C . LYS A 1 94 ? 5.509 13.268 -7.643 1.00 89.56 94 LYS A C 1
ATOM 783 O O . LYS A 1 94 ? 5.423 13.694 -8.789 1.00 89.56 94 LYS A O 1
ATOM 788 N N . HIS A 1 95 ? 4.642 13.544 -6.677 1.00 86.31 95 HIS A N 1
ATOM 789 C CA . HIS A 1 95 ? 3.416 14.319 -6.856 1.00 86.31 95 HIS A CA 1
ATOM 790 C C . HIS A 1 95 ? 3.280 15.390 -5.753 1.00 86.31 95 HIS A C 1
ATOM 792 O O . HIS A 1 95 ? 2.270 15.428 -5.035 1.00 86.31 95 HIS A O 1
ATOM 798 N N . PRO A 1 96 ? 4.299 16.253 -5.558 1.00 82.75 96 PRO A N 1
ATOM 799 C CA . PRO A 1 96 ? 4.332 17.220 -4.461 1.00 82.75 96 PRO A CA 1
ATOM 800 C C . PRO A 1 96 ? 3.115 18.153 -4.451 1.00 82.75 96 PRO A C 1
ATOM 802 O O . PRO A 1 96 ? 2.569 18.436 -3.387 1.00 82.75 96 PRO A O 1
ATOM 805 N N . GLU A 1 97 ? 2.631 18.568 -5.624 1.00 81.56 97 GLU A N 1
ATOM 806 C CA . GLU A 1 97 ? 1.457 19.428 -5.795 1.00 81.56 97 GLU A CA 1
ATOM 807 C C . GLU A 1 97 ? 0.180 18.842 -5.182 1.00 81.56 97 GLU A C 1
ATOM 809 O O . GLU A 1 97 ? -0.718 19.581 -4.769 1.00 81.56 97 GLU A O 1
ATOM 814 N N . ARG A 1 98 ? 0.112 17.511 -5.112 1.00 78.06 98 ARG A N 1
ATOM 815 C CA . ARG A 1 98 ? -1.054 16.761 -4.660 1.00 78.06 98 ARG A CA 1
ATOM 816 C C . ARG A 1 98 ? -0.901 16.263 -3.226 1.00 78.06 98 ARG A C 1
ATOM 818 O O . ARG A 1 98 ? -1.879 16.286 -2.482 1.00 78.06 98 ARG A O 1
ATOM 825 N N . PHE A 1 99 ? 0.302 15.843 -2.830 1.00 77.25 99 PHE A N 1
ATOM 826 C CA . PHE A 1 99 ? 0.522 15.141 -1.561 1.00 77.25 99 PHE A CA 1
ATOM 827 C C . PHE A 1 99 ? 1.249 15.947 -0.478 1.00 77.25 99 PHE A C 1
ATOM 829 O O . PHE A 1 99 ? 1.075 15.608 0.690 1.00 77.25 99 PHE A O 1
ATOM 836 N N . GLN A 1 100 ? 1.939 17.059 -0.782 1.00 69.44 100 GLN A N 1
ATOM 837 C CA . GLN A 1 100 ? 2.442 17.955 0.284 1.00 69.44 100 GLN A CA 1
ATOM 838 C C . GLN A 1 100 ? 1.291 18.486 1.147 1.00 69.44 100 GLN A C 1
ATOM 840 O O . GLN A 1 100 ? 1.375 18.522 2.373 1.00 69.44 100 GLN A O 1
ATOM 845 N N . ARG A 1 101 ? 0.152 18.774 0.506 1.00 59.59 101 ARG A N 1
ATOM 846 C CA . ARG A 1 101 ? -1.074 19.172 1.195 1.00 59.59 101 ARG A CA 1
ATOM 847 C C . ARG A 1 101 ? -1.718 18.050 1.994 1.00 59.59 101 ARG A C 1
ATOM 849 O O . ARG A 1 101 ? -2.449 18.372 2.897 1.00 59.59 101 ARG A O 1
ATOM 856 N N . ILE A 1 102 ? -1.491 16.765 1.735 1.00 60.66 102 ILE A N 1
ATOM 857 C CA . ILE A 1 102 ? -2.143 15.691 2.520 1.00 60.66 102 ILE A CA 1
ATOM 858 C C . ILE A 1 102 ? -1.458 15.492 3.881 1.00 60.66 102 ILE A C 1
ATOM 860 O O . ILE A 1 102 ? -2.096 15.060 4.840 1.00 60.66 102 ILE A O 1
ATOM 864 N N . ARG A 1 103 ? -0.170 15.841 3.992 1.00 53.59 103 ARG A N 1
ATOM 865 C CA . ARG A 1 103 ? 0.534 15.868 5.280 1.00 53.59 103 ARG A CA 1
ATOM 866 C C . ARG A 1 103 ? 0.163 17.110 6.101 1.00 53.59 103 ARG A C 1
ATOM 868 O O . ARG A 1 103 ? 0.034 17.016 7.318 1.00 53.59 103 ARG A O 1
ATOM 875 N N . GLU A 1 104 ? -0.003 18.258 5.442 1.00 51.41 104 GLU A N 1
ATOM 876 C CA . GLU A 1 104 ? -0.365 19.533 6.085 1.00 51.41 104 GLU A CA 1
ATOM 877 C C . GLU A 1 104 ? -1.875 19.681 6.329 1.00 51.41 104 GLU A C 1
ATOM 879 O O . GLU A 1 104 ? -2.300 20.285 7.315 1.00 51.41 104 GLU A O 1
AT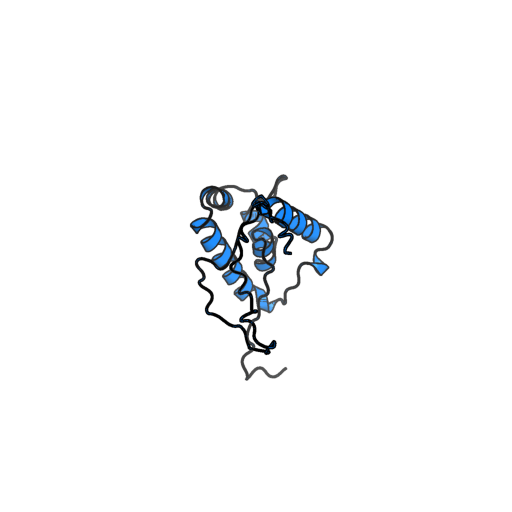OM 884 N N . ASP A 1 105 ? -2.687 19.117 5.438 1.00 48.53 105 ASP A N 1
ATOM 885 C CA . ASP A 1 105 ? -4.137 19.218 5.409 1.00 48.53 105 ASP A CA 1
ATOM 886 C C . ASP A 1 105 ? -4.803 17.896 5.790 1.00 48.53 105 ASP A C 1
ATOM 888 O O . ASP A 1 105 ? -4.448 16.772 5.438 1.00 48.53 105 ASP A O 1
ATOM 892 N N . LYS A 1 106 ? -5.861 18.087 6.547 1.00 51.09 106 LYS A N 1
ATOM 893 C CA . LYS A 1 106 ? -6.607 17.126 7.322 1.00 51.09 106 LYS A CA 1
ATOM 894 C C . LYS A 1 106 ? -7.697 16.470 6.476 1.00 51.09 106 LYS A C 1
ATOM 896 O O . LYS A 1 106 ? -8.833 16.357 6.933 1.00 51.09 106 LYS A O 1
ATOM 901 N N . SER A 1 107 ? -7.395 16.027 5.259 1.00 44.53 107 SER A N 1
ATOM 902 C CA . SER A 1 107 ? -8.431 15.440 4.405 1.00 44.53 107 SER A CA 1
ATOM 903 C C . SER A 1 107 ? -7.889 14.395 3.444 1.00 44.53 107 SER A C 1
ATOM 905 O O . SER A 1 107 ? -7.192 14.704 2.482 1.00 44.53 107 SER A O 1
ATOM 907 N N . LEU A 1 108 ? -8.279 13.141 3.676 1.00 55.44 108 LEU A N 1
ATOM 908 C CA . LEU A 1 108 ? -8.140 12.083 2.678 1.00 55.44 108 LEU A CA 1
ATOM 909 C C . LEU A 1 108 ? -9.297 12.081 1.662 1.00 55.44 108 LEU A C 1
ATOM 911 O O . LEU A 1 108 ? -9.135 11.473 0.612 1.00 55.44 108 LEU A O 1
ATOM 915 N N . ALA A 1 109 ? -10.439 12.733 1.919 1.00 44.19 109 ALA A N 1
ATOM 916 C CA . ALA A 1 109 ? -11.604 12.873 1.018 1.00 44.19 109 ALA A CA 1
ATOM 917 C C . ALA A 1 109 ? -12.766 13.610 1.737 1.00 44.19 109 ALA A C 1
ATOM 919 O O . ALA A 1 109 ? -12.735 13.711 2.966 1.00 44.19 109 ALA A O 1
ATOM 920 N N . PRO A 1 110 ? -13.788 14.131 1.015 1.00 36.59 110 PRO A N 1
ATOM 921 C CA . PRO A 1 110 ? -14.698 15.148 1.544 1.00 36.59 110 PRO A CA 1
ATOM 922 C C . PRO A 1 110 ? -15.650 14.581 2.606 1.00 36.59 110 PRO A C 1
ATOM 924 O O . PRO A 1 110 ? -16.471 13.719 2.305 1.00 36.59 110 PRO A O 1
ATOM 927 N N . GLY A 1 111 ? -15.559 15.104 3.838 1.00 45.97 111 GLY A N 1
ATOM 928 C CA . GLY A 1 111 ? -16.527 14.809 4.903 1.00 45.97 111 GLY A CA 1
ATOM 929 C C . GLY A 1 111 ? -15.988 14.476 6.300 1.00 45.97 111 GLY A C 1
ATOM 930 O O . GLY A 1 111 ? -16.659 13.737 7.000 1.00 45.97 111 GLY A O 1
ATOM 931 N N . GLN A 1 112 ? -14.869 15.064 6.756 1.00 51.56 112 GLN A N 1
ATOM 932 C CA . GLN A 1 112 ? -14.438 15.111 8.181 1.00 51.56 112 GLN A CA 1
ATOM 933 C C . GLN A 1 112 ? -13.478 14.016 8.712 1.00 51.56 112 GLN A C 1
ATOM 935 O O . GLN A 1 112 ? -13.385 13.856 9.926 1.00 51.56 112 GLN A O 1
ATOM 940 N N . THR A 1 113 ? -12.706 13.295 7.885 1.00 56.97 113 THR A N 1
ATOM 941 C CA . THR A 1 113 ? -11.593 12.460 8.408 1.00 56.97 113 THR A CA 1
ATOM 942 C C . THR A 1 113 ? -10.240 13.020 8.002 1.00 56.97 113 THR A C 1
ATOM 944 O O . THR A 1 113 ? -9.897 13.075 6.819 1.00 56.97 113 THR A O 1
ATOM 947 N N . THR A 1 114 ? -9.462 13.413 9.008 1.00 68.19 114 THR A N 1
ATOM 948 C CA . THR A 1 114 ? -8.108 13.922 8.811 1.00 68.19 114 THR A CA 1
ATOM 949 C C . THR A 1 114 ? -7.117 12.806 8.549 1.00 68.19 114 THR A C 1
ATOM 951 O O . THR A 1 114 ? -7.335 11.682 8.997 1.00 68.19 114 THR A O 1
ATOM 954 N N . PHE A 1 115 ? -6.017 13.099 7.849 1.00 71.00 115 PHE A N 1
ATOM 955 C CA . PHE A 1 115 ? -4.936 12.124 7.696 1.00 71.00 115 PHE A CA 1
ATOM 956 C C . PHE A 1 115 ? -4.477 11.601 9.068 1.00 71.00 115 PHE A C 1
ATOM 958 O O . PHE A 1 115 ? -4.399 10.397 9.285 1.00 71.00 115 PHE A O 1
ATOM 965 N N . GLU A 1 116 ? -4.322 12.493 10.049 1.00 67.62 116 GLU A N 1
ATOM 966 C CA . GLU A 1 116 ? -3.985 12.134 11.432 1.00 67.62 116 GLU A CA 1
ATOM 967 C C . GLU A 1 116 ? -5.036 11.256 12.133 1.00 67.62 116 GLU A C 1
ATOM 969 O O . GLU A 1 116 ? -4.694 10.464 13.013 1.00 67.62 116 GLU A O 1
ATOM 974 N N . MET A 1 117 ? -6.321 11.420 11.812 1.00 67.88 117 MET A N 1
ATOM 975 C CA . MET A 1 117 ? -7.387 10.556 12.322 1.00 67.88 117 MET A CA 1
ATOM 976 C C . MET A 1 117 ? -7.345 9.191 11.640 1.00 67.88 117 MET A C 1
ATOM 978 O O . MET A 1 117 ? -7.479 8.175 12.313 1.00 67.88 117 MET A O 1
ATOM 982 N N . ALA A 1 118 ? -7.098 9.154 10.331 1.00 76.62 118 ALA A N 1
ATOM 983 C CA . ALA A 1 118 ? -6.984 7.914 9.575 1.00 76.62 118 ALA A CA 1
ATOM 984 C C . ALA A 1 118 ? -5.778 7.076 10.018 1.00 76.62 118 ALA A C 1
ATOM 986 O O . ALA A 1 118 ? -5.930 5.876 10.208 1.00 76.62 118 ALA A O 1
ATOM 987 N N . VAL A 1 119 ? -4.625 7.701 10.283 1.00 77.19 119 VAL A N 1
ATOM 988 C CA . VAL A 1 119 ? -3.435 7.026 10.841 1.00 77.19 119 VAL A CA 1
ATOM 989 C C . VAL A 1 119 ? -3.732 6.371 12.195 1.00 77.19 119 VAL A C 1
ATOM 991 O O . VAL A 1 119 ? -3.157 5.338 12.517 1.00 77.19 119 VAL A O 1
ATOM 994 N N . ARG A 1 120 ? -4.634 6.951 12.997 1.00 78.50 120 ARG A N 1
ATOM 995 C CA . ARG A 1 120 ? -5.025 6.392 14.302 1.00 78.50 120 ARG A CA 1
ATOM 996 C C . ARG A 1 120 ? -6.118 5.329 14.214 1.00 78.50 120 ARG A C 1
ATOM 998 O O . ARG A 1 120 ? -6.210 4.497 15.108 1.00 78.50 120 ARG A O 1
ATOM 1005 N N . ALA A 1 121 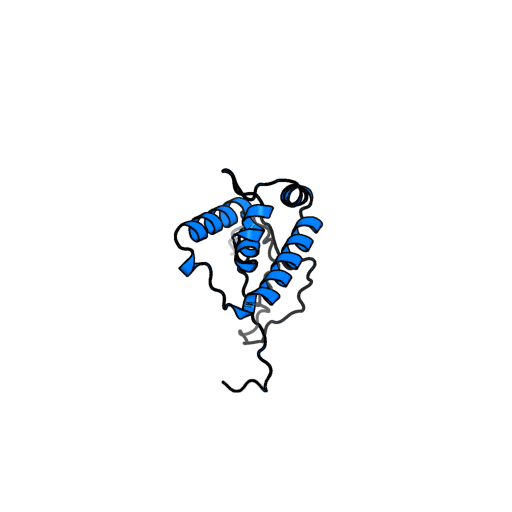? -6.977 5.404 13.201 1.00 84.50 121 ALA A N 1
ATOM 1006 C CA . ALA A 1 121 ? -8.178 4.578 13.102 1.00 84.50 121 ALA A CA 1
ATOM 1007 C C . ALA A 1 121 ? -8.017 3.365 12.178 1.00 84.50 121 ALA A C 1
ATOM 1009 O O . ALA A 1 121 ? -8.743 2.387 12.337 1.00 84.50 121 ALA A O 1
ATOM 1010 N N . LEU A 1 122 ? -7.117 3.437 11.195 1.00 90.19 122 LEU A N 1
ATOM 1011 C CA . LEU A 1 122 ? -6.983 2.433 10.144 1.00 90.19 122 LEU A CA 1
ATOM 1012 C C . LEU A 1 122 ? -5.677 1.660 10.277 1.00 90.19 122 LEU A C 1
ATOM 1014 O O . LEU A 1 122 ? -4.661 2.180 10.735 1.00 90.19 122 LEU A O 1
ATOM 1018 N N . HIS A 1 123 ? -5.694 0.420 9.793 1.00 94.06 123 HIS A N 1
ATOM 1019 C CA . HIS A 1 123 ? -4.466 -0.343 9.629 1.00 94.06 123 HIS A CA 1
ATOM 1020 C C . HIS A 1 123 ? -3.551 0.348 8.592 1.00 94.06 123 HIS A C 1
ATOM 1022 O O . HIS A 1 123 ? -4.061 0.806 7.562 1.00 94.06 123 HIS A O 1
ATOM 1028 N N . PRO A 1 124 ? -2.218 0.402 8.793 1.00 93.88 124 PRO A N 1
ATOM 1029 C CA . PRO A 1 124 ? -1.315 1.151 7.914 1.00 93.88 124 PRO A CA 1
ATOM 1030 C C . PRO A 1 124 ? -1.401 0.740 6.440 1.00 93.88 124 PRO A C 1
ATOM 1032 O O . PRO A 1 124 ? -1.426 1.594 5.557 1.00 93.88 124 PRO A O 1
ATOM 1035 N N . LEU A 1 125 ? -1.538 -0.562 6.173 1.00 95.50 125 LEU A N 1
ATOM 1036 C CA . LEU A 1 125 ? -1.683 -1.079 4.810 1.00 95.50 125 LEU A CA 1
ATOM 1037 C C . LEU A 1 125 ? -3.018 -0.678 4.162 1.00 95.50 125 LEU A C 1
ATOM 1039 O O . LEU A 1 125 ? -3.064 -0.408 2.965 1.00 95.50 125 LEU A O 1
ATOM 1043 N N . GLU A 1 126 ? -4.097 -0.577 4.945 1.00 94.81 126 GLU A N 1
ATOM 1044 C CA . GLU A 1 126 ? -5.381 -0.079 4.441 1.00 94.81 126 GLU A CA 1
ATOM 1045 C C . GLU A 1 126 ? -5.258 1.400 4.057 1.00 94.81 126 GLU A C 1
ATOM 1047 O O . GLU A 1 126 ? -5.725 1.821 2.997 1.00 94.81 126 GLU A O 1
ATOM 1052 N N . LEU A 1 127 ? -4.591 2.190 4.902 1.00 92.88 127 LEU A N 1
ATOM 1053 C CA . LEU A 1 127 ? -4.328 3.594 4.622 1.00 92.88 127 LEU A CA 1
ATOM 1054 C C . LEU A 1 127 ? -3.469 3.762 3.361 1.00 92.88 127 LEU A C 1
ATOM 1056 O O . LEU A 1 127 ? -3.818 4.576 2.508 1.00 92.88 127 LEU A O 1
ATOM 1060 N N . ALA A 1 128 ? -2.414 2.960 3.199 1.00 93.25 128 ALA A N 1
ATOM 1061 C CA . ALA A 1 128 ? -1.589 2.954 1.993 1.00 93.25 128 ALA A CA 1
ATOM 1062 C C . ALA A 1 128 ? -2.425 2.621 0.745 1.00 93.25 128 ALA A C 1
ATOM 1064 O O . ALA A 1 128 ? -2.388 3.356 -0.241 1.00 93.25 128 ALA A O 1
ATOM 1065 N N . GLY A 1 129 ? -3.273 1.590 0.815 1.00 92.94 129 GLY A N 1
ATOM 1066 C CA . GLY A 1 129 ? -4.180 1.220 -0.273 1.00 92.94 129 GLY A CA 1
ATOM 1067 C C . GLY A 1 129 ? -5.163 2.333 -0.659 1.00 92.94 129 GLY A C 1
ATOM 1068 O O . GLY A 1 129 ? -5.507 2.469 -1.830 1.00 92.94 129 GLY A O 1
ATOM 1069 N N . ARG A 1 130 ? -5.581 3.189 0.284 1.00 92.00 130 ARG A N 1
ATOM 1070 C CA . ARG A 1 130 ? -6.454 4.356 0.025 1.00 92.00 130 ARG A CA 1
ATOM 1071 C C . ARG A 1 130 ? -5.744 5.533 -0.669 1.00 92.00 130 ARG A C 1
ATOM 1073 O O . ARG A 1 130 ? -6.417 6.534 -0.957 1.00 92.00 130 ARG A O 1
ATOM 1080 N N . LEU A 1 131 ? -4.431 5.444 -0.894 1.00 90.88 131 LEU A N 1
ATOM 1081 C CA . LEU A 1 131 ? -3.579 6.490 -1.478 1.00 90.88 131 LEU A CA 1
ATOM 1082 C C . LEU A 1 131 ? -3.002 6.140 -2.855 1.00 90.88 131 LEU A C 1
ATOM 1084 O O . LEU A 1 131 ? -2.500 7.032 -3.530 1.00 90.88 131 LEU A O 1
ATOM 1088 N N . VAL A 1 132 ? -3.030 4.874 -3.264 1.00 92.75 132 VAL A N 1
ATOM 1089 C CA . VAL A 1 132 ? -2.409 4.403 -4.515 1.00 92.75 132 VAL A CA 1
ATOM 1090 C C . VAL A 1 132 ? -3.442 3.712 -5.399 1.00 92.75 132 VAL A C 1
ATOM 1092 O O . VAL A 1 132 ? -4.510 3.345 -4.911 1.00 92.75 132 VAL A O 1
ATOM 1095 N N . GLN A 1 133 ? -3.152 3.544 -6.692 1.00 92.75 133 GLN A N 1
ATOM 1096 C CA . GLN A 1 133 ? -4.017 2.782 -7.607 1.00 92.75 133 GLN A CA 1
ATOM 1097 C C . GLN A 1 133 ? -3.732 1.285 -7.529 1.00 92.75 133 GLN A C 1
ATOM 1099 O O . GLN A 1 133 ? -4.641 0.465 -7.617 1.00 92.75 133 GLN A O 1
ATOM 1104 N N . GLU A 1 134 ? -2.474 0.925 -7.325 1.00 92.88 134 GLU A N 1
ATOM 1105 C CA . GLU A 1 134 ? -1.994 -0.446 -7.265 1.00 92.88 134 GLU A CA 1
ATOM 1106 C C . GLU A 1 134 ? -2.583 -1.201 -6.071 1.00 92.88 134 GLU A C 1
ATOM 1108 O O . GLU A 1 134 ? -2.944 -0.607 -5.051 1.00 92.88 134 GLU A O 1
ATOM 1113 N N . ASP A 1 135 ? -2.684 -2.522 -6.199 1.00 94.12 135 ASP A N 1
ATOM 1114 C CA . ASP A 1 135 ? -2.981 -3.403 -5.073 1.00 94.12 135 ASP A CA 1
ATOM 1115 C C . ASP A 1 135 ? -1.688 -3.710 -4.309 1.00 94.12 135 ASP A C 1
ATOM 1117 O O . ASP A 1 135 ? -0.644 -3.990 -4.901 1.00 94.12 135 ASP A O 1
ATOM 1121 N N . LEU A 1 136 ? -1.760 -3.654 -2.979 1.00 95.38 136 LEU A N 1
ATOM 1122 C CA . LEU A 1 136 ? -0.616 -3.869 -2.098 1.00 95.38 136 LEU A CA 1
ATOM 1123 C C . LEU A 1 136 ? -0.770 -5.203 -1.368 1.00 95.38 136 LEU A C 1
ATOM 1125 O O . LEU A 1 136 ? -1.756 -5.425 -0.669 1.00 95.38 136 LEU A O 1
ATOM 1129 N N . CYS A 1 137 ? 0.232 -6.068 -1.501 1.00 95.44 137 CYS A N 1
ATOM 1130 C CA . CYS A 1 137 ? 0.340 -7.317 -0.755 1.00 95.44 137 CYS A CA 1
ATOM 1131 C C . CYS A 1 137 ? 1.659 -7.316 0.019 1.00 95.44 137 CYS A C 1
ATOM 1133 O O . CYS A 1 137 ? 2.723 -7.113 -0.569 1.00 95.44 137 CYS A O 1
ATOM 1135 N N . VAL A 1 138 ? 1.584 -7.530 1.333 1.00 94.56 138 VAL A N 1
ATOM 1136 C CA . VAL A 1 138 ? 2.752 -7.591 2.217 1.00 94.56 138 VAL A CA 1
ATOM 1137 C C . VAL A 1 138 ? 2.956 -9.033 2.640 1.00 94.56 138 VAL A C 1
ATOM 1139 O O . VAL A 1 138 ? 2.062 -9.650 3.212 1.00 94.56 138 VAL A O 1
ATOM 1142 N N . MET A 1 139 ? 4.144 -9.557 2.358 1.00 93.31 139 MET A N 1
ATOM 1143 C CA . MET A 1 139 ? 4.566 -10.884 2.786 1.00 93.31 139 MET A CA 1
ATOM 1144 C C . MET A 1 139 ? 5.730 -10.720 3.752 1.00 93.31 139 MET A C 1
ATOM 1146 O O . MET A 1 139 ? 6.718 -10.063 3.426 1.00 93.31 139 MET A O 1
ATOM 1150 N N . GLN A 1 140 ? 5.609 -11.319 4.929 1.00 88.56 140 GLN A N 1
ATOM 1151 C CA . GLN A 1 140 ? 6.681 -11.370 5.910 1.00 88.56 140 GLN A CA 1
ATOM 1152 C C . GLN A 1 140 ? 7.264 -12.777 5.908 1.00 88.56 140 GLN A C 1
ATOM 1154 O O . GLN A 1 140 ? 6.529 -13.754 6.040 1.00 88.56 140 GLN A O 1
ATOM 1159 N N . ALA A 1 141 ? 8.579 -12.876 5.729 1.00 87.62 141 ALA A N 1
ATOM 1160 C CA . ALA A 1 141 ? 9.263 -14.149 5.871 1.00 87.62 141 ALA A CA 1
ATOM 1161 C C . ALA A 1 141 ? 9.176 -14.594 7.334 1.00 87.62 141 ALA A C 1
ATOM 1163 O O . ALA A 1 141 ? 9.517 -13.832 8.242 1.00 87.62 141 ALA A O 1
ATOM 1164 N N . VAL A 1 142 ? 8.712 -15.821 7.543 1.00 81.38 142 VAL A N 1
ATOM 1165 C CA . VAL A 1 142 ? 8.822 -16.489 8.835 1.00 81.38 142 VAL A CA 1
ATOM 1166 C C . VAL A 1 142 ? 10.210 -17.139 8.873 1.00 81.38 142 VAL A C 1
ATOM 1168 O O . VAL A 1 142 ? 10.576 -17.791 7.894 1.00 81.38 142 VAL A O 1
ATOM 1171 N N . PRO A 1 143 ? 11.014 -16.913 9.924 1.00 78.25 143 PRO A N 1
ATOM 1172 C CA . PRO A 1 143 ? 12.296 -17.592 10.082 1.00 78.25 143 PRO A CA 1
ATOM 1173 C C . PRO A 1 143 ? 12.138 -19.119 10.031 1.00 78.25 143 PRO A C 1
ATOM 1175 O O . PRO A 1 143 ? 11.157 -19.650 10.549 1.00 78.25 143 PRO A O 1
ATOM 1178 N N . ASP A 1 144 ? 13.104 -19.816 9.424 1.00 73.44 144 ASP A N 1
ATOM 1179 C CA . ASP A 1 144 ? 13.070 -21.277 9.213 1.00 73.44 144 ASP A CA 1
ATOM 1180 C C . ASP A 1 144 ? 12.999 -22.098 10.523 1.00 73.44 144 ASP A C 1
ATOM 1182 O O . ASP A 1 144 ? 12.760 -23.302 10.490 1.00 73.44 144 ASP A O 1
ATOM 1186 N N . ASP A 1 145 ? 13.230 -21.465 11.674 1.00 69.38 145 ASP A N 1
ATOM 1187 C CA . ASP A 1 145 ? 13.241 -22.041 13.020 1.00 69.38 145 ASP A CA 1
ATOM 1188 C C . ASP A 1 145 ? 11.950 -21.805 13.830 1.00 69.38 145 ASP A C 1
ATOM 1190 O O . ASP A 1 145 ? 11.896 -22.146 15.012 1.00 69.38 145 ASP A O 1
ATOM 1194 N N . PHE A 1 146 ? 10.895 -21.256 13.220 1.00 55.22 146 PHE A N 1
ATOM 1195 C CA . PHE A 1 146 ? 9.565 -21.231 13.835 1.00 55.22 146 PHE A CA 1
ATOM 1196 C C . PHE A 1 146 ? 8.926 -22.629 13.785 1.00 55.22 146 PHE A C 1
ATOM 1198 O O . PHE A 1 146 ? 8.517 -23.096 12.724 1.00 55.22 146 PHE A O 1
ATOM 1205 N N . GLU A 1 147 ? 8.834 -23.296 14.938 1.00 61.16 147 GLU A N 1
ATOM 1206 C CA . GLU A 1 147 ? 7.926 -24.434 15.130 1.00 61.16 147 GLU A CA 1
ATOM 1207 C C . GLU A 1 147 ? 6.499 -23.914 15.396 1.00 61.16 147 GLU A C 1
ATOM 1209 O O . GLU A 1 147 ? 6.327 -22.971 16.174 1.00 61.16 147 GLU A O 1
ATOM 1214 N N . ASP A 1 148 ? 5.512 -24.517 14.719 1.00 60.44 148 ASP A N 1
ATOM 1215 C CA . ASP A 1 148 ? 4.069 -24.200 14.787 1.00 60.44 148 ASP A CA 1
ATOM 1216 C C . ASP A 1 148 ? 3.446 -24.356 16.192 1.00 60.44 148 ASP A C 1
ATOM 1218 O O . ASP A 1 148 ? 3.766 -25.345 16.899 1.00 60.44 148 ASP A O 1
#

pLDDT: mean 76.33, std 19.76, range [31.86, 96.31]

Sequence (148 aa):
MNEIFEVTEQNTFPYLMPFPFPLPFDGKPHRWTMGLRPLALENWLWLDGRYDKEVALRRELLSQRRDEVFQACPEAQAASTEVLELVLVFLEKKHPERFQRIREDKSLAPGQTTFEMAVRALHPLELAGRLVQEDLCVMQAVPDDFED

Radius of gyration: 21.39 Å; chains: 1; bounding box: 34×44×76 Å

Secondary structure (DSSP, 8-state):
--------S----S---SS------SSSPP----------GGGS----TTHHHHHHHHHHHHHHSHHHH----GGGHHHHHHHHHHHHHHHHHH-HHHHHHHHHSS-SSTTT--HHHHHHHS-HHHHHHTT-SS------PPPTT---

Foldseek 3Di:
DDDDDPPPPDPPPVCPPPDPPVPPPPVDPDDDDPPDDDDDLLPNADDDPCNVVLLVVLVVCCVVPVVVQDDDDPVCLVVLQVLLVSLLVNCCVPPVVPRVCLVVPQDLDPDDHGPVNCVVPDRSNSSSSSRGNDDDDDDDDDPPPDDD